Protein AF-A0A2N0P0P3-F1 (afdb_monomer)

Radius of gyration: 29.85 Å; Cα contacts (8 Å, |Δi|>4): 20; chains: 1; bounding box: 56×44×82 Å

pLDDT: mean 73.41, std 18.94, range [38.09, 98.06]

Nearest PDB structures (foldseek):
  6xr7-assembly1_A  TM=8.632E-01  e=6.589E-01  Homo sapiens
  9h46-assembly1_A  TM=9.099E-01  e=9.226E-01  Homo sapiens
  8wd4-assembly1_A  TM=7.451E-01  e=1.129E+00  Homo sapiens
  6jz0-assembly1_A  TM=5.901E-01  e=5.384E-01  Homo sapiens

Solvent-accessible surface area (backbone atoms only — not comparable to full-atom values): 8579 Å² total; per-residue (Å²): 133,85,64,88,91,61,54,70,71,60,52,48,52,58,51,39,63,63,39,89,53,71,89,69,32,68,53,73,68,56,51,52,53,55,48,53,51,49,38,61,73,69,65,58,82,72,86,83,64,82,76,78,77,81,83,79,75,90,70,73,94,78,69,100,66,84,77,87,77,80,72,75,82,72,90,81,57,81,60,59,60,57,52,51,52,53,50,53,60,75,68,59,67,65,66,64,54,51,53,52,53,54,53,51,55,56,48,51,57,53,48,54,53,52,52,51,52,53,51,50,65,64,57,62,60,63,62,68,69,74,77,117

Organism: NCBI:txid588596

Sequence (132 aa):
TSLPNTSIDYIKIYTDCWNIEPDNRPTINQVVDELKVIITKENIIIKDFHLYNDTNNVQSLNDHQLPNLNISESTNSSHGELSQVIQNFNMMNTKDIESSISSINQFEDNFDIIVNNMFNFFYDDDEVAKQK

Structure (mmCIF, N/CA/C/O backbone):
data_AF-A0A2N0P0P3-F1
#
_entry.id   AF-A0A2N0P0P3-F1
#
loop_
_atom_site.group_PDB
_atom_site.id
_atom_site.type_symbol
_atom_site.label_atom_id
_atom_site.label_alt_id
_atom_site.label_comp_id
_atom_site.label_asym_id
_atom_site.label_entity_id
_atom_site.label_seq_id
_atom_site.pdbx_PDB_ins_code
_atom_site.Cartn_x
_atom_site.Cartn_y
_atom_site.Cartn_z
_atom_site.occupancy
_atom_site.B_iso_or_equiv
_atom_site.auth_seq_id
_atom_site.auth_comp_id
_atom_site.auth_asym_id
_atom_site.auth_atom_id
_atom_site.pdbx_PDB_model_num
ATOM 1 N N . THR A 1 1 ? -0.649 -13.310 3.710 1.00 56.31 1 THR A N 1
ATOM 2 C CA . THR A 1 1 ? -1.031 -14.325 4.714 1.00 56.31 1 THR A CA 1
ATOM 3 C C . THR A 1 1 ? -1.941 -13.653 5.713 1.00 56.31 1 THR A C 1
ATOM 5 O O . THR A 1 1 ? -1.508 -12.677 6.310 1.00 56.31 1 THR A O 1
ATOM 8 N N . SER A 1 2 ? -3.207 -14.060 5.819 1.00 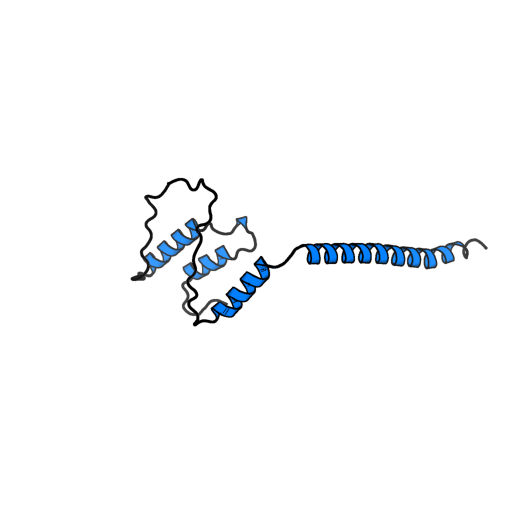62.16 2 SER A N 1
ATOM 9 C CA . SER A 1 2 ? -4.138 -13.460 6.784 1.00 62.16 2 SER A CA 1
ATOM 10 C C . SER A 1 2 ? -3.731 -13.841 8.206 1.00 62.16 2 SER A C 1
ATOM 12 O O . SER A 1 2 ? -3.404 -15.002 8.462 1.00 62.16 2 SER A O 1
ATOM 14 N N . LEU A 1 3 ? -3.753 -12.875 9.122 1.00 70.12 3 LEU A N 1
ATOM 15 C CA . LEU A 1 3 ? -3.560 -13.148 10.542 1.00 70.12 3 LEU A CA 1
ATOM 16 C C . LEU A 1 3 ? -4.747 -13.987 11.056 1.00 70.12 3 LEU A C 1
ATOM 18 O O . LEU A 1 3 ? -5.899 -13.696 10.716 1.00 70.12 3 LEU A O 1
ATOM 22 N N . PRO A 1 4 ? -4.504 -15.048 11.843 1.00 66.81 4 PRO A N 1
ATOM 23 C CA . PRO A 1 4 ? -5.590 -15.799 12.459 1.00 66.81 4 PRO A CA 1
ATOM 24 C C . PRO A 1 4 ? -6.416 -14.866 13.361 1.00 66.81 4 PRO A C 1
ATOM 26 O O . PRO A 1 4 ?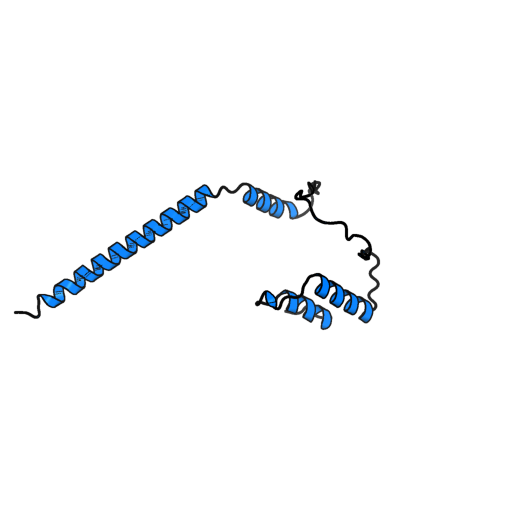 -5.855 -14.045 14.083 1.00 66.81 4 PRO A O 1
ATOM 29 N N . ASN A 1 5 ? -7.746 -15.003 13.308 1.00 69.94 5 ASN A N 1
ATOM 30 C CA . ASN A 1 5 ? -8.748 -14.168 13.996 1.00 69.94 5 ASN A CA 1
ATOM 31 C C . ASN A 1 5 ? -8.968 -12.749 13.442 1.00 69.94 5 ASN A C 1
ATOM 33 O O . ASN A 1 5 ? -9.605 -11.933 14.104 1.00 69.94 5 ASN A O 1
ATOM 37 N N . THR A 1 6 ? -8.495 -12.431 12.236 1.00 79.44 6 THR A N 1
ATOM 38 C CA . THR A 1 6 ? -8.912 -11.195 11.558 1.00 79.44 6 THR A CA 1
ATOM 39 C C . THR A 1 6 ? -10.297 -11.361 10.931 1.00 79.44 6 THR A C 1
ATOM 41 O O . THR A 1 6 ? -10.567 -12.361 10.264 1.00 79.44 6 THR A O 1
ATOM 44 N N . SER A 1 7 ? -11.167 -10.369 11.130 1.00 84.94 7 SER A N 1
ATOM 45 C CA . SER A 1 7 ? -12.491 -10.315 10.508 1.00 84.94 7 SER A CA 1
ATOM 46 C C . SER A 1 7 ? -12.405 -10.390 8.986 1.00 84.94 7 SER A C 1
ATOM 48 O O . SER A 1 7 ? -11.587 -9.702 8.373 1.00 84.94 7 SER A O 1
ATOM 50 N N . ILE A 1 8 ? -13.274 -11.193 8.369 1.00 87.62 8 ILE A N 1
ATOM 51 C CA . ILE A 1 8 ? -13.346 -11.339 6.906 1.00 87.62 8 ILE A CA 1
ATOM 52 C C . ILE A 1 8 ? -13.593 -9.980 6.240 1.00 87.62 8 ILE A C 1
ATOM 54 O O . ILE A 1 8 ? -12.985 -9.678 5.214 1.00 87.62 8 ILE A O 1
ATOM 58 N N . ASP A 1 9 ? -14.425 -9.141 6.857 1.00 89.88 9 ASP A N 1
ATOM 59 C CA . ASP A 1 9 ? -14.738 -7.812 6.336 1.00 89.88 9 ASP A CA 1
ATOM 60 C C . ASP A 1 9 ? -13.494 -6.906 6.365 1.00 89.88 9 ASP A C 1
ATOM 62 O O . ASP A 1 9 ? -13.224 -6.185 5.409 1.00 89.88 9 ASP A O 1
ATOM 66 N N . TYR A 1 10 ? -12.663 -7.004 7.409 1.00 90.75 10 TYR A N 1
ATOM 67 C CA . TYR A 1 10 ? -11.412 -6.243 7.490 1.00 90.75 10 TYR A CA 1
ATOM 68 C C . TYR A 1 10 ? -10.363 -6.748 6.491 1.00 90.75 10 TYR A C 1
ATOM 70 O O . TYR A 1 10 ? -9.621 -5.953 5.911 1.00 90.75 10 TYR A O 1
ATOM 78 N N . ILE A 1 11 ? -10.327 -8.065 6.248 1.00 92.25 11 ILE A N 1
ATOM 79 C CA . ILE A 1 11 ? -9.473 -8.664 5.214 1.00 92.25 11 ILE A CA 1
ATOM 80 C C . ILE A 1 11 ? -9.796 -8.085 3.841 1.00 92.25 11 ILE A C 1
ATOM 82 O O . ILE A 1 11 ? -8.883 -7.743 3.084 1.00 92.25 11 ILE A O 1
ATOM 86 N N . LYS A 1 12 ? -11.086 -7.946 3.533 1.00 93.44 12 LYS A N 1
ATOM 87 C CA . LYS A 1 12 ? -11.539 -7.363 2.273 1.00 93.44 12 LYS A CA 1
ATOM 88 C C . LYS A 1 12 ? -11.046 -5.923 2.113 1.00 93.44 12 LYS A C 1
ATOM 90 O O . LYS A 1 12 ? -10.464 -5.625 1.079 1.00 93.44 12 LYS A O 1
ATOM 95 N N . ILE A 1 13 ? -11.155 -5.086 3.148 1.00 95.25 13 ILE A N 1
ATOM 96 C CA . ILE A 1 13 ? -10.707 -3.683 3.089 1.00 95.25 13 ILE A CA 1
ATOM 97 C C . ILE A 1 13 ? -9.241 -3.571 2.663 1.00 95.25 13 ILE A C 1
ATOM 99 O O . ILE A 1 13 ? -8.935 -2.879 1.694 1.00 95.25 13 ILE A O 1
ATOM 103 N N . TYR A 1 14 ? -8.309 -4.244 3.352 1.00 93.69 14 TYR A N 1
ATOM 104 C CA . TYR A 1 14 ? -6.895 -4.098 2.984 1.00 93.69 14 TYR A CA 1
ATOM 105 C C . TYR A 1 14 ? -6.565 -4.777 1.649 1.00 93.69 14 TYR A C 1
ATOM 107 O O . TYR A 1 14 ? -5.633 -4.350 0.972 1.00 93.69 14 TYR A O 1
ATOM 115 N N . THR A 1 15 ? -7.322 -5.810 1.260 1.00 94.94 15 THR A N 1
ATOM 116 C CA . THR A 1 15 ? -7.177 -6.460 -0.050 1.00 94.94 15 THR A CA 1
ATOM 117 C C . THR A 1 15 ? -7.577 -5.502 -1.170 1.00 94.94 15 THR A C 1
ATOM 119 O O . THR A 1 15 ? -6.821 -5.335 -2.125 1.00 94.94 15 THR A O 1
ATOM 122 N N . ASP A 1 16 ? -8.710 -4.815 -1.017 1.00 96.38 16 ASP A N 1
ATOM 123 C CA . ASP A 1 16 ? -9.214 -3.832 -1.977 1.00 96.38 16 ASP A CA 1
ATOM 124 C C . ASP A 1 16 ? -8.272 -2.612 -2.059 1.00 96.38 16 ASP A C 1
ATOM 126 O O . ASP A 1 16 ? -7.946 -2.137 -3.147 1.00 96.38 16 ASP A O 1
ATOM 130 N N . CYS A 1 17 ? -7.733 -2.148 -0.925 1.00 97.38 17 CYS A N 1
ATOM 131 C CA . CYS A 1 17 ? -6.733 -1.071 -0.883 1.00 97.38 17 CYS A CA 1
ATOM 132 C C . CYS A 1 17 ? -5.421 -1.417 -1.605 1.00 97.38 17 CYS A C 1
ATOM 134 O O . CYS A 1 17 ? -4.752 -0.527 -2.131 1.00 97.38 17 CYS A O 1
ATOM 136 N N . TRP A 1 18 ? -5.033 -2.693 -1.612 1.00 96.69 18 TRP A N 1
ATOM 137 C CA . TRP A 1 18 ? -3.820 -3.193 -2.268 1.00 96.69 18 TRP A CA 1
ATOM 138 C C . TRP A 1 18 ? -4.088 -3.742 -3.676 1.00 96.69 18 TRP A C 1
ATOM 140 O O . TRP A 1 18 ? -3.298 -4.534 -4.196 1.00 96.69 18 TRP A O 1
ATOM 150 N N . ASN A 1 19 ? -5.175 -3.315 -4.327 1.00 97.19 19 ASN A N 1
ATOM 151 C CA . ASN A 1 19 ? -5.440 -3.694 -5.711 1.00 97.19 19 ASN A CA 1
ATOM 152 C C . ASN A 1 19 ? -4.300 -3.226 -6.635 1.00 97.19 19 ASN A C 1
ATOM 154 O O . ASN A 1 19 ? -3.822 -2.088 -6.539 1.00 97.19 19 ASN A O 1
ATOM 158 N N . ILE A 1 20 ? -3.845 -4.109 -7.527 1.00 96.25 20 ILE A N 1
ATOM 159 C CA . ILE A 1 20 ? -2.774 -3.793 -8.477 1.00 96.25 20 ILE A CA 1
ATOM 160 C C . ILE A 1 20 ? -3.200 -2.677 -9.433 1.00 96.25 20 ILE A C 1
ATOM 162 O O . ILE A 1 20 ? -2.405 -1.780 -9.704 1.00 96.25 20 ILE A O 1
ATOM 166 N N . GLU A 1 21 ? -4.470 -2.688 -9.841 1.00 97.12 21 GLU A N 1
ATOM 167 C CA . GLU A 1 21 ? -5.074 -1.670 -10.690 1.00 97.12 21 GLU A CA 1
ATOM 168 C C . GLU A 1 21 ? -5.461 -0.449 -9.844 1.00 97.12 21 GLU A C 1
ATOM 170 O O . GLU A 1 21 ? -6.319 -0.571 -8.961 1.00 97.12 21 GLU A O 1
ATOM 175 N N . PRO A 1 22 ? -4.860 0.734 -10.081 1.00 93.81 22 PRO A N 1
ATOM 176 C CA . PRO A 1 22 ? -5.105 1.926 -9.269 1.00 93.81 22 PRO A CA 1
ATOM 177 C C . PRO A 1 22 ? -6.573 2.357 -9.246 1.00 93.81 22 PRO A C 1
ATOM 179 O O . PRO A 1 22 ? -7.078 2.723 -8.187 1.00 93.81 22 PRO A O 1
ATOM 182 N N . ASP A 1 23 ? -7.261 2.250 -10.383 1.00 96.38 23 ASP A N 1
ATOM 183 C CA . ASP A 1 23 ? -8.664 2.656 -10.536 1.00 96.38 23 ASP A CA 1
ATOM 184 C C . ASP A 1 23 ? -9.634 1.770 -9.742 1.00 96.38 23 ASP A C 1
ATOM 186 O O . ASP A 1 23 ? -10.754 2.178 -9.439 1.00 96.38 23 ASP A O 1
ATOM 190 N N . ASN A 1 24 ? -9.200 0.562 -9.371 1.00 96.94 24 ASN A N 1
ATOM 191 C CA . ASN A 1 24 ? -9.989 -0.371 -8.571 1.00 96.94 24 ASN A CA 1
ATOM 192 C C . ASN A 1 24 ? -9.769 -0.195 -7.064 1.00 96.94 24 ASN A C 1
ATOM 194 O O . ASN A 1 24 ? -10.394 -0.903 -6.271 1.00 96.94 24 ASN A O 1
ATOM 198 N N . ARG A 1 25 ? -8.870 0.704 -6.647 1.00 98.06 25 ARG A N 1
ATOM 199 C CA . ARG A 1 25 ? -8.645 0.975 -5.226 1.00 98.06 25 ARG A CA 1
ATOM 200 C C . ARG A 1 25 ? -9.771 1.855 -4.686 1.00 98.06 25 ARG A C 1
ATOM 202 O O . ARG A 1 25 ? -10.154 2.830 -5.334 1.00 98.06 25 ARG A O 1
ATOM 209 N N . PRO A 1 26 ? -10.283 1.568 -3.483 1.00 97.75 26 PRO A N 1
ATOM 210 C CA . PRO A 1 26 ? -11.265 2.426 -2.851 1.00 97.75 26 PRO A CA 1
ATOM 211 C C . PRO A 1 26 ? -10.651 3.784 -2.489 1.00 97.75 26 PRO A C 1
ATOM 213 O O . PRO A 1 26 ? -9.471 3.911 -2.156 1.00 97.75 26 PRO A O 1
ATOM 216 N N . THR A 1 27 ? -11.489 4.812 -2.500 1.00 97.44 27 THR A N 1
ATOM 217 C CA . THR A 1 27 ? -11.158 6.123 -1.934 1.00 97.44 27 THR A CA 1
ATOM 218 C C . THR A 1 27 ? -11.061 6.044 -0.411 1.00 97.44 27 THR A C 1
ATOM 220 O O . THR A 1 27 ? -11.681 5.188 0.224 1.00 97.44 27 THR A O 1
ATOM 223 N N . ILE A 1 28 ? -10.351 6.994 0.205 1.00 96.00 28 ILE A N 1
ATOM 224 C CA . ILE A 1 28 ? -10.232 7.045 1.670 1.00 96.00 28 ILE A CA 1
ATOM 225 C C . ILE A 1 28 ? -11.599 7.119 2.369 1.00 96.00 28 ILE A C 1
ATOM 227 O O . ILE A 1 28 ? -11.791 6.495 3.407 1.00 96.00 28 ILE A O 1
ATOM 231 N N . ASN A 1 29 ? -12.575 7.804 1.765 1.00 95.06 29 ASN A N 1
ATOM 232 C CA . ASN A 1 29 ? -13.926 7.912 2.311 1.00 95.06 29 ASN A CA 1
ATOM 233 C C . ASN A 1 29 ? -14.654 6.560 2.296 1.00 95.06 29 ASN A C 1
ATOM 235 O O . ASN A 1 29 ? -15.261 6.189 3.295 1.00 95.06 29 ASN A O 1
ATOM 239 N N . GLN A 1 30 ? -14.524 5.787 1.212 1.00 95.25 30 GLN A N 1
ATOM 240 C CA . GLN A 1 30 ? -15.085 4.433 1.132 1.00 95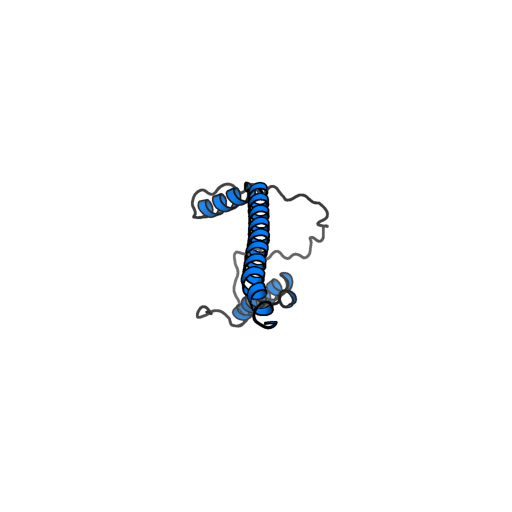.25 30 GLN A CA 1
ATOM 241 C C . GLN A 1 30 ? -14.458 3.502 2.175 1.00 95.25 30 GLN A C 1
ATOM 243 O O . GLN A 1 30 ? -15.177 2.781 2.859 1.00 95.25 30 GLN A O 1
ATOM 248 N N . VAL A 1 31 ? -13.134 3.567 2.360 1.00 95.88 31 VAL A N 1
ATOM 249 C CA . VAL A 1 31 ? -12.430 2.790 3.395 1.00 95.88 31 VAL A CA 1
ATOM 250 C C . VAL A 1 31 ? -12.936 3.147 4.794 1.00 95.88 31 VAL A C 1
ATOM 252 O O . VAL A 1 31 ? -13.214 2.260 5.599 1.00 95.88 31 VAL A O 1
ATOM 255 N N . VAL A 1 32 ? -13.082 4.441 5.090 1.00 92.06 32 VAL A N 1
ATOM 256 C CA . VAL A 1 32 ? -13.604 4.921 6.378 1.00 92.06 32 VAL A CA 1
ATOM 257 C C . VAL A 1 32 ? -15.032 4.429 6.614 1.00 92.06 32 VAL A C 1
ATOM 259 O O . VAL A 1 32 ? -15.353 4.007 7.727 1.00 92.06 32 VAL A O 1
ATOM 262 N N . ASP A 1 33 ? -15.884 4.452 5.594 1.00 92.44 33 ASP A N 1
ATOM 263 C CA . ASP A 1 33 ? -17.266 3.993 5.716 1.00 92.44 33 ASP A CA 1
ATOM 264 C C . ASP A 1 33 ? -17.358 2.472 5.911 1.00 92.44 33 ASP A C 1
ATOM 266 O O . ASP A 1 33 ? -18.088 2.024 6.799 1.00 92.44 33 ASP A O 1
ATOM 270 N N . GLU A 1 34 ? -16.562 1.671 5.193 1.00 93.81 34 GLU A N 1
ATOM 271 C CA . GLU A 1 34 ? -16.480 0.219 5.423 1.00 93.81 34 GLU A CA 1
ATOM 272 C C . GLU A 1 34 ? -15.961 -0.108 6.835 1.00 93.81 34 GLU A C 1
ATOM 274 O O . GLU A 1 34 ? -16.517 -0.968 7.523 1.00 93.81 34 GLU A O 1
ATOM 279 N N . LEU A 1 35 ? -14.960 0.628 7.331 1.00 92.12 35 LEU A N 1
ATOM 280 C CA . LEU A 1 35 ? -14.458 0.466 8.700 1.00 92.12 35 LEU A CA 1
ATOM 281 C C . LEU A 1 35 ? -15.529 0.777 9.754 1.00 92.12 35 LEU A C 1
ATOM 283 O O . LEU A 1 35 ? -15.671 0.022 10.719 1.00 92.12 35 LEU A O 1
ATOM 287 N N . LYS A 1 36 ? -16.319 1.847 9.579 1.00 89.50 36 LYS A N 1
ATOM 288 C CA . LYS A 1 36 ? -17.438 2.171 10.488 1.00 89.50 36 LYS A CA 1
ATOM 289 C C . LYS A 1 36 ? -18.461 1.036 10.550 1.00 89.50 36 LYS A C 1
ATOM 291 O O . LYS A 1 36 ? -18.974 0.736 11.634 1.00 89.50 36 LYS A O 1
ATOM 296 N N . VAL A 1 37 ? -18.745 0.393 9.414 1.00 89.56 37 VAL A N 1
ATOM 297 C CA . VAL A 1 37 ? -19.652 -0.764 9.349 1.00 89.56 37 VAL A CA 1
ATOM 298 C C . VAL A 1 37 ? -19.105 -1.930 10.174 1.00 89.56 37 VAL A C 1
ATOM 300 O O . VAL A 1 37 ? -19.852 -2.492 10.976 1.00 89.56 37 VAL A O 1
ATOM 303 N N . ILE A 1 38 ? -17.813 -2.254 10.054 1.00 89.44 38 ILE A N 1
ATOM 304 C CA . ILE A 1 38 ? -17.173 -3.330 10.835 1.00 89.44 38 ILE A CA 1
ATOM 305 C C . ILE A 1 38 ? -17.230 -3.035 12.333 1.00 89.44 38 ILE A C 1
ATOM 307 O O . ILE A 1 38 ? -17.667 -3.882 13.108 1.00 89.44 38 ILE A O 1
ATOM 311 N N . ILE A 1 39 ? -16.850 -1.822 12.742 1.00 87.19 39 ILE A N 1
ATOM 312 C CA . ILE A 1 39 ? -16.855 -1.402 14.153 1.00 87.19 39 ILE A CA 1
ATOM 313 C C . ILE A 1 39 ? -18.253 -1.565 14.759 1.00 87.19 39 ILE A C 1
ATOM 315 O O . ILE A 1 39 ? -18.398 -2.092 15.864 1.00 87.19 39 ILE A O 1
ATOM 319 N N . THR A 1 40 ? -19.281 -1.155 14.010 1.00 85.38 40 THR A N 1
ATOM 320 C CA . THR A 1 40 ? -20.688 -1.277 14.416 1.00 85.38 40 THR A CA 1
ATOM 321 C C . THR A 1 40 ? -21.113 -2.742 14.508 1.00 85.38 40 THR A C 1
ATOM 323 O O . THR A 1 40 ? -21.724 -3.148 15.493 1.00 85.38 40 THR A O 1
ATOM 326 N N . LYS A 1 41 ? -20.765 -3.557 13.506 1.00 85.12 41 LYS A N 1
ATOM 327 C CA . LYS A 1 41 ? -21.108 -4.985 13.439 1.00 85.12 41 LYS A CA 1
ATOM 328 C C . LYS A 1 41 ? -20.471 -5.789 14.573 1.00 85.12 41 LYS A C 1
ATOM 330 O O . LYS A 1 41 ? -21.113 -6.670 15.139 1.00 85.12 41 LYS A O 1
ATOM 335 N N . GLU A 1 42 ? -19.223 -5.485 14.909 1.00 83.12 42 GLU A N 1
ATOM 336 C CA . GLU A 1 42 ? -18.448 -6.203 15.925 1.00 83.12 42 GLU A CA 1
ATOM 337 C C . GLU A 1 42 ? -18.628 -5.631 17.337 1.00 83.12 42 GLU A C 1
ATOM 339 O O . GLU A 1 42 ? -18.063 -6.162 18.292 1.00 83.12 42 GLU A O 1
ATOM 344 N N . ASN A 1 43 ? -19.452 -4.586 17.495 1.00 79.25 43 ASN A N 1
ATOM 345 C CA . ASN A 1 43 ? -19.669 -3.874 18.759 1.00 79.25 43 ASN A CA 1
ATOM 346 C C . ASN A 1 43 ? -18.351 -3.452 19.434 1.00 79.25 43 ASN A C 1
ATOM 348 O O . ASN A 1 43 ? -18.228 -3.470 20.663 1.00 79.25 43 ASN A O 1
ATOM 352 N N . ILE A 1 44 ? -17.344 -3.090 18.634 1.00 78.81 44 ILE A N 1
ATOM 353 C CA . ILE A 1 44 ? -16.039 -2.672 19.147 1.00 78.81 44 ILE A CA 1
ATOM 354 C C . ILE A 1 44 ? -16.214 -1.310 19.817 1.00 78.81 44 ILE A C 1
ATOM 356 O O . ILE A 1 44 ? -16.481 -0.302 19.164 1.00 78.81 44 ILE A O 1
ATOM 360 N N . ILE A 1 45 ? -16.035 -1.264 21.137 1.00 71.56 45 ILE A N 1
ATOM 361 C CA . ILE A 1 45 ? -16.028 -0.006 21.887 1.00 71.56 45 ILE A CA 1
ATOM 362 C C . ILE A 1 45 ? -14.660 0.646 21.699 1.00 71.56 45 ILE A C 1
ATOM 364 O O . ILE A 1 45 ? -13.703 0.330 22.408 1.00 71.56 45 ILE A O 1
ATOM 368 N N . ILE A 1 46 ? -14.568 1.576 20.756 1.00 68.81 46 ILE A N 1
ATOM 369 C CA . ILE A 1 46 ? -13.374 2.401 20.594 1.00 68.81 46 ILE A CA 1
ATOM 370 C C . ILE A 1 46 ? -13.452 3.550 21.604 1.00 68.81 46 ILE A C 1
ATOM 372 O O . ILE A 1 46 ? -14.218 4.491 21.421 1.00 68.81 46 ILE A O 1
ATOM 376 N N . LYS A 1 47 ? -12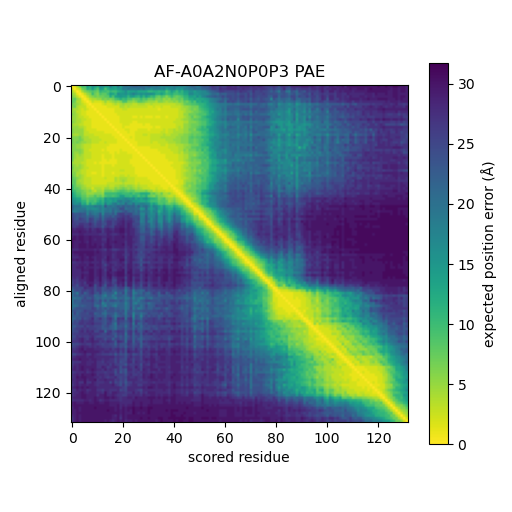.692 3.453 22.700 1.00 60.69 47 LYS A N 1
ATOM 377 C CA . LYS A 1 47 ? -12.687 4.468 23.772 1.00 60.69 47 LYS A CA 1
ATOM 378 C C . LYS A 1 47 ? -11.794 5.677 23.470 1.00 60.69 47 LYS A C 1
ATOM 380 O O . LYS A 1 47 ? -12.058 6.749 24.001 1.00 60.69 47 LYS A O 1
ATOM 385 N N . ASP A 1 48 ? -10.811 5.513 22.581 1.00 57.28 48 ASP A N 1
ATOM 386 C CA . ASP A 1 48 ? -9.693 6.462 22.448 1.00 57.28 48 ASP A CA 1
ATOM 387 C C . ASP A 1 48 ? -9.600 7.173 21.088 1.00 57.28 48 ASP A C 1
ATOM 389 O O . ASP A 1 48 ? -8.737 8.027 20.900 1.00 57.28 48 ASP A O 1
ATOM 393 N N . PHE A 1 49 ? -10.496 6.891 20.140 1.00 57.97 49 PHE A N 1
ATOM 394 C CA . PHE A 1 49 ? -10.594 7.704 18.928 1.00 57.97 49 PHE A CA 1
ATOM 395 C C . PHE A 1 49 ? -11.733 8.699 19.104 1.00 57.97 49 PHE A C 1
ATOM 397 O O . PHE A 1 49 ? -12.906 8.327 19.064 1.00 57.97 49 PHE A O 1
ATOM 404 N N . HIS A 1 50 ? -11.390 9.979 19.268 1.00 54.19 50 HIS A N 1
ATOM 405 C CA . HIS A 1 50 ? -12.314 11.062 18.950 1.00 54.19 50 HIS A CA 1
ATOM 406 C C . HIS A 1 50 ? -12.700 10.892 17.479 1.00 54.19 50 HIS A C 1
ATOM 408 O O . HIS A 1 50 ? -11.962 11.302 16.586 1.00 54.19 50 HIS A O 1
ATOM 414 N N . LEU A 1 51 ? -13.822 10.215 17.226 1.00 51.34 51 LEU A N 1
ATOM 415 C CA . LEU A 1 51 ? -14.402 10.086 15.901 1.00 51.34 51 LEU A CA 1
ATOM 416 C C . LEU A 1 51 ? -14.668 11.513 15.415 1.00 51.34 51 LEU A C 1
ATOM 418 O O . LEU A 1 51 ? -15.575 12.190 15.904 1.00 51.34 51 LEU A O 1
ATOM 422 N N . TYR A 1 52 ? -13.795 12.004 14.540 1.00 49.25 52 TYR A N 1
ATOM 423 C CA . TYR A 1 52 ? -13.897 13.326 13.949 1.00 49.25 52 TYR A CA 1
ATOM 424 C C . TYR A 1 52 ? -15.129 13.303 13.041 1.00 49.25 52 TYR A C 1
ATOM 426 O O . TYR A 1 52 ? -15.082 12.840 11.904 1.00 49.25 52 TYR A O 1
ATOM 434 N N . ASN A 1 53 ? -16.277 13.689 13.601 1.00 46.38 53 ASN A N 1
ATOM 435 C CA . ASN A 1 53 ? -17.513 13.879 12.857 1.00 46.38 53 ASN A CA 1
ATOM 436 C C . ASN A 1 53 ? -17.327 15.108 11.967 1.00 46.38 53 ASN A C 1
ATOM 438 O O . ASN A 1 53 ? -17.563 16.243 12.384 1.00 46.38 53 ASN A O 1
ATOM 442 N N . ASP A 1 54 ? -16.860 14.864 10.749 1.00 49.22 54 ASP A N 1
ATOM 443 C CA . ASP A 1 54 ? -16.502 15.882 9.769 1.00 49.22 54 ASP A CA 1
ATOM 444 C C . ASP A 1 54 ? -17.729 16.437 9.030 1.00 49.22 54 ASP A C 1
ATOM 446 O O . ASP A 1 54 ? -17.837 16.396 7.808 1.00 49.22 54 ASP A O 1
ATOM 450 N N . THR A 1 55 ? -18.724 16.919 9.776 1.00 42.84 55 THR A N 1
ATOM 451 C CA . THR A 1 55 ? -19.903 17.568 9.179 1.00 42.84 55 THR A CA 1
ATOM 452 C C . THR A 1 55 ? -19.789 19.088 9.092 1.00 42.84 55 THR A C 1
ATOM 454 O O . THR A 1 55 ? -20.699 19.705 8.553 1.00 42.84 55 THR A O 1
ATOM 457 N N . ASN A 1 56 ? -18.707 19.715 9.577 1.00 41.28 56 ASN A N 1
ATOM 458 C CA . ASN A 1 56 ? -18.662 21.180 9.726 1.00 41.28 56 ASN A CA 1
ATOM 459 C C . ASN A 1 56 ? -17.413 21.906 9.195 1.00 41.28 56 ASN A C 1
ATOM 461 O O . ASN A 1 56 ? -17.297 23.103 9.446 1.00 41.28 56 ASN A O 1
ATOM 465 N N . ASN A 1 57 ? -16.510 21.279 8.435 1.00 41.78 57 ASN A N 1
ATOM 466 C CA . ASN A 1 57 ? -15.400 22.024 7.826 1.00 41.78 57 ASN A CA 1
ATOM 467 C C . ASN A 1 57 ? -15.270 21.795 6.317 1.00 41.78 57 ASN A C 1
ATOM 469 O O . ASN A 1 57 ? -14.268 21.301 5.812 1.00 41.78 57 ASN A O 1
ATOM 473 N N . VAL A 1 58 ? -16.274 22.266 5.578 1.00 44.56 58 VAL A N 1
ATOM 474 C CA . VAL A 1 58 ? -16.036 22.769 4.221 1.00 44.56 58 VAL A CA 1
ATOM 475 C C . VAL A 1 58 ? -15.633 24.241 4.346 1.00 44.56 58 VAL A C 1
ATOM 477 O O . VAL A 1 58 ? -16.412 25.143 4.052 1.00 44.56 58 VAL A O 1
ATOM 480 N N . GLN A 1 59 ? -14.416 24.512 4.812 1.00 43.06 59 GLN A N 1
ATOM 481 C CA . GLN A 1 59 ? -13.723 25.756 4.488 1.00 43.06 59 GLN A CA 1
ATOM 482 C C . GLN A 1 59 ? -12.504 25.415 3.640 1.00 43.06 59 GLN A C 1
ATOM 484 O O . GLN A 1 59 ? -11.418 25.158 4.139 1.00 43.06 59 GLN A O 1
ATOM 489 N N . SER A 1 60 ? -12.758 25.393 2.327 1.00 41.41 60 SER A N 1
ATOM 490 C CA . SER A 1 60 ? -11.851 25.843 1.268 1.00 41.41 60 SER A CA 1
ATOM 491 C C . SER A 1 60 ? -10.362 25.639 1.564 1.00 41.41 60 SER A C 1
ATOM 493 O O . SER A 1 60 ? -9.689 26.559 2.025 1.00 41.41 60 SER A O 1
ATOM 495 N N . LEU A 1 61 ? -9.823 24.476 1.188 1.00 38.41 61 LEU A N 1
ATOM 496 C CA . LEU A 1 61 ? -8.381 24.284 1.038 1.00 38.41 61 LEU A CA 1
ATOM 497 C C . LEU A 1 61 ? -7.905 24.958 -0.264 1.00 38.41 61 LEU A C 1
ATOM 499 O O . LEU A 1 61 ? -7.460 24.313 -1.206 1.00 38.41 61 LEU A O 1
ATOM 503 N N . ASN A 1 62 ? -8.061 26.275 -0.326 1.00 40.94 62 ASN A N 1
ATOM 504 C CA . ASN A 1 62 ? -7.328 27.128 -1.244 1.00 40.94 62 ASN A CA 1
ATOM 505 C C . ASN A 1 62 ? -6.361 27.901 -0.363 1.00 40.94 62 ASN A C 1
ATOM 507 O O . ASN A 1 62 ? -6.754 28.9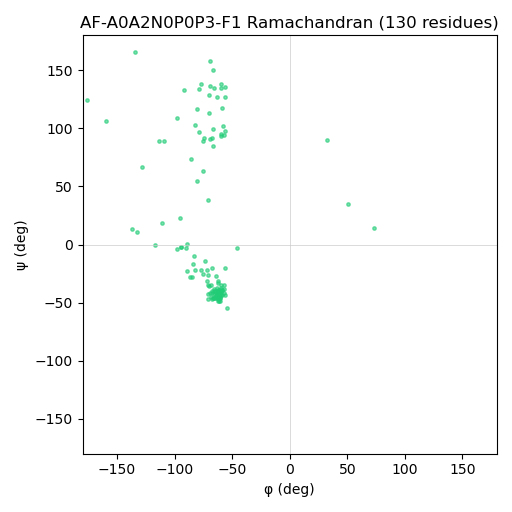08 0.205 1.00 40.94 62 ASN A O 1
ATOM 511 N N . ASP A 1 63 ? -5.172 27.348 -0.149 1.00 38.09 63 ASP A N 1
ATOM 512 C CA . ASP A 1 63 ? -3.931 28.116 -0.118 1.00 38.09 63 ASP A CA 1
ATOM 513 C C . ASP A 1 63 ? -2.751 27.158 0.058 1.00 38.09 63 ASP A C 1
ATOM 515 O O . ASP A 1 63 ? -2.680 26.342 0.978 1.00 38.09 63 ASP A O 1
ATOM 519 N N . HIS A 1 64 ? -1.812 27.256 -0.880 1.00 46.84 64 HIS A N 1
ATOM 520 C CA . HIS A 1 64 ? -0.497 26.645 -0.800 1.00 46.84 64 HIS A CA 1
ATOM 521 C C . HIS A 1 64 ? 0.240 27.190 0.426 1.00 46.84 64 HIS A C 1
ATOM 523 O O . HIS A 1 64 ? 0.888 28.231 0.345 1.00 46.84 64 HIS A O 1
ATOM 529 N N . GLN A 1 65 ? 0.171 26.486 1.551 1.00 45.44 65 GLN A N 1
ATOM 530 C CA . GLN A 1 65 ? 1.170 26.562 2.612 1.00 45.44 65 GLN A CA 1
ATOM 531 C C . GLN A 1 65 ? 1.066 25.309 3.483 1.00 45.44 65 GLN A C 1
ATOM 533 O O . GLN A 1 65 ? 0.131 25.131 4.259 1.00 45.44 65 GLN A O 1
ATOM 538 N N . LEU A 1 66 ? 2.047 24.418 3.316 1.00 40.38 66 LEU A N 1
ATOM 539 C CA . LEU A 1 66 ? 2.276 23.291 4.212 1.00 40.38 66 LEU A CA 1
ATOM 540 C C . LEU A 1 66 ? 2.459 23.852 5.638 1.00 40.38 66 LEU A C 1
ATOM 542 O O . LEU A 1 66 ? 3.313 24.726 5.818 1.00 40.38 66 LEU A O 1
ATOM 546 N N . PRO A 1 67 ? 1.719 23.387 6.658 1.00 42.94 67 PRO A N 1
ATOM 547 C CA . PRO A 1 67 ? 2.009 23.776 8.028 1.00 42.94 67 PRO A CA 1
ATOM 548 C C . PRO A 1 67 ? 3.400 23.249 8.380 1.00 42.94 67 PRO A C 1
ATOM 550 O O . PRO A 1 67 ? 3.668 22.059 8.211 1.00 42.94 67 PRO A O 1
ATOM 553 N N . ASN A 1 68 ? 4.282 24.125 8.866 1.00 41.16 68 ASN A N 1
ATOM 554 C CA . ASN A 1 68 ? 5.561 23.731 9.453 1.00 41.16 68 ASN A CA 1
ATOM 555 C C . ASN A 1 68 ? 5.278 22.810 10.650 1.00 41.16 68 ASN A C 1
ATOM 557 O O . ASN A 1 68 ? 5.013 23.267 11.765 1.00 41.16 68 ASN A O 1
ATOM 561 N N . LEU A 1 69 ? 5.285 21.501 10.406 1.00 41.00 69 LEU A N 1
ATOM 562 C CA . LEU A 1 69 ? 5.155 20.487 11.435 1.00 41.00 69 LEU A CA 1
ATOM 563 C C . LEU A 1 69 ? 6.490 20.432 12.180 1.00 41.00 69 LEU A C 1
ATOM 565 O O . LEU A 1 69 ? 7.409 19.719 11.784 1.00 41.00 69 LEU A O 1
ATOM 569 N N . ASN A 1 70 ? 6.608 21.217 13.252 1.00 43.62 70 ASN A N 1
ATOM 570 C CA . ASN A 1 70 ? 7.683 21.064 14.227 1.00 43.62 70 ASN A CA 1
ATOM 571 C C . ASN A 1 70 ? 7.482 19.723 14.944 1.00 43.62 70 ASN A C 1
ATOM 573 O O . ASN A 1 70 ? 6.851 19.652 15.998 1.00 43.62 70 ASN A O 1
ATOM 577 N N . ILE A 1 71 ? 7.984 18.646 14.338 1.00 46.31 71 ILE A N 1
ATOM 578 C CA . ILE A 1 71 ? 8.121 17.346 14.985 1.00 46.31 71 ILE A CA 1
ATOM 579 C C . ILE A 1 71 ? 9.173 17.544 16.074 1.00 46.31 71 ILE A C 1
ATOM 581 O O . ILE A 1 71 ? 10.368 17.585 15.791 1.00 46.31 71 ILE A O 1
ATOM 585 N N . SER A 1 72 ? 8.737 17.728 17.320 1.00 47.31 72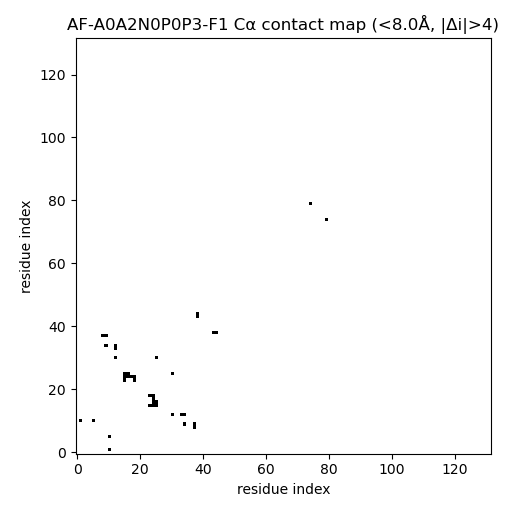 SER A N 1
ATOM 586 C CA . SER A 1 72 ? 9.652 17.672 18.455 1.00 47.31 72 SER A CA 1
ATOM 587 C C . SER A 1 72 ? 10.298 16.290 18.448 1.00 47.31 72 SER A C 1
ATOM 589 O O . SER A 1 72 ? 9.589 15.286 18.558 1.00 47.31 72 SER A O 1
ATOM 591 N N . GLU A 1 73 ? 11.618 16.241 18.284 1.00 50.91 73 GLU A N 1
ATOM 592 C CA . GLU A 1 73 ? 12.403 15.012 18.327 1.00 50.91 73 GLU A CA 1
ATOM 593 C C . GLU A 1 73 ? 12.174 14.297 19.664 1.00 50.91 73 GLU A C 1
ATOM 595 O O . GLU A 1 73 ? 12.763 14.609 20.695 1.00 50.91 73 GLU A O 1
ATOM 600 N N . SER A 1 74 ? 11.279 13.314 19.644 1.00 41.62 74 SER A N 1
ATOM 601 C CA . SER A 1 74 ? 11.175 12.284 20.667 1.00 41.62 74 SER A CA 1
ATOM 602 C C . SER A 1 74 ? 12.341 11.317 20.441 1.00 41.62 74 SER A C 1
ATOM 604 O O . SER A 1 74 ? 12.231 10.340 19.695 1.00 41.62 74 SER A O 1
ATOM 606 N N . THR A 1 75 ? 13.478 11.612 21.064 1.00 48.53 75 THR A N 1
ATOM 607 C CA . THR A 1 75 ? 14.773 10.936 20.898 1.00 48.53 75 THR A CA 1
ATOM 608 C C . THR A 1 75 ? 14.853 9.526 21.494 1.00 48.53 75 THR A C 1
ATOM 610 O O . THR A 1 75 ? 15.878 9.184 22.063 1.00 48.53 75 THR A O 1
ATOM 613 N N . ASN A 1 76 ? 13.818 8.681 21.423 1.00 52.97 76 ASN A N 1
ATOM 614 C CA . ASN A 1 76 ? 13.854 7.379 22.117 1.00 52.97 76 ASN A CA 1
ATOM 615 C C . ASN A 1 76 ? 13.324 6.171 21.313 1.00 52.97 76 ASN A C 1
ATOM 617 O O . ASN A 1 76 ? 13.108 5.114 21.901 1.00 52.97 76 ASN A O 1
ATOM 621 N N . SER A 1 77 ? 13.108 6.257 19.997 1.00 54.44 77 SER A N 1
ATOM 622 C CA . SER A 1 77 ? 12.750 5.065 19.204 1.00 54.44 77 SER A CA 1
ATOM 623 C C . SER A 1 77 ? 13.539 4.983 17.902 1.00 54.44 77 SER A C 1
ATOM 625 O O . SER A 1 77 ? 14.143 5.966 17.474 1.00 54.44 77 SER A O 1
ATOM 627 N N . SER A 1 78 ? 13.502 3.812 17.264 1.00 53.88 78 SER A N 1
ATOM 628 C CA . SER A 1 78 ? 14.015 3.486 15.919 1.00 53.88 78 SER A CA 1
ATOM 629 C C . SER A 1 78 ? 13.661 4.492 14.804 1.00 53.88 78 SER A C 1
ATOM 631 O O . SER A 1 78 ? 14.133 4.369 13.679 1.00 53.88 78 SER A O 1
ATOM 633 N N . HIS A 1 79 ? 12.883 5.529 15.113 1.00 53.31 79 HIS A N 1
ATOM 634 C CA . HIS A 1 79 ? 12.660 6.725 14.309 1.00 53.31 79 HIS A CA 1
ATOM 635 C C . HIS A 1 79 ? 13.917 7.513 13.913 1.00 53.31 79 HIS A C 1
ATOM 637 O O . HIS A 1 79 ? 13.847 8.278 12.951 1.00 53.31 79 HIS A O 1
ATOM 643 N N . GLY A 1 80 ? 15.046 7.355 14.613 1.00 58.12 80 GLY A N 1
ATOM 644 C CA . GLY A 1 80 ? 16.296 8.039 14.256 1.00 58.12 80 GLY A CA 1
ATOM 645 C C . GLY A 1 80 ? 16.818 7.648 12.868 1.00 58.12 80 GLY A C 1
ATOM 646 O O . GLY A 1 80 ? 17.193 8.514 12.083 1.00 58.12 80 GLY A O 1
ATOM 647 N N . GLU A 1 81 ? 16.765 6.356 12.528 1.00 69.88 81 GLU A N 1
ATOM 648 C CA . GLU A 1 81 ? 17.248 5.845 11.238 1.00 69.88 81 GLU A CA 1
ATOM 649 C C . GLU A 1 81 ? 16.373 6.325 10.078 1.00 69.88 81 GLU A C 1
ATOM 651 O O . GLU A 1 81 ? 16.884 6.809 9.070 1.00 69.88 81 GLU A O 1
ATOM 656 N N . LEU A 1 82 ? 15.047 6.264 10.238 1.00 81.44 82 LEU A N 1
ATOM 657 C CA . LEU A 1 82 ? 14.121 6.749 9.217 1.00 81.44 82 LEU A CA 1
ATOM 658 C C . LEU A 1 82 ? 14.236 8.267 9.027 1.00 81.44 82 LEU A C 1
ATOM 660 O O . LEU A 1 82 ? 14.218 8.743 7.895 1.00 81.44 82 LEU A O 1
ATOM 664 N N . SER A 1 83 ? 14.404 9.023 10.116 1.00 81.94 83 SER A N 1
ATOM 665 C CA . SER A 1 83 ? 14.632 10.471 10.050 1.00 81.94 83 SER A CA 1
ATOM 666 C C . SER A 1 83 ? 15.911 10.797 9.276 1.00 81.94 83 SER A C 1
ATOM 668 O O . SER A 1 83 ? 15.898 11.639 8.378 1.00 81.94 83 SER A O 1
ATOM 670 N N . GLN A 1 84 ? 16.994 10.061 9.542 1.00 79.69 84 GLN A N 1
ATOM 671 C CA . GLN A 1 84 ? 18.255 10.219 8.824 1.00 79.69 84 GLN A CA 1
ATOM 672 C C . GLN A 1 84 ? 18.106 9.900 7.331 1.00 79.69 84 GLN A C 1
ATOM 674 O O . GLN A 1 84 ? 18.613 10.640 6.491 1.00 79.69 84 GLN A O 1
ATOM 679 N N . VAL A 1 85 ? 17.376 8.836 6.984 1.00 85.31 85 VAL A N 1
ATOM 680 C CA . VAL A 1 85 ? 17.076 8.483 5.588 1.00 85.31 85 VAL A CA 1
ATOM 681 C C . VAL A 1 85 ? 16.286 9.600 4.900 1.00 85.31 85 VAL A C 1
ATOM 683 O O . VAL A 1 85 ? 16.665 10.020 3.809 1.00 85.31 85 VAL A O 1
ATOM 686 N N . ILE A 1 86 ? 15.244 10.139 5.541 1.00 85.62 86 ILE A N 1
ATOM 687 C CA . ILE A 1 86 ? 14.436 11.245 5.000 1.00 85.62 86 ILE A CA 1
ATOM 688 C C . ILE A 1 86 ? 15.292 12.502 4.782 1.00 85.62 86 ILE A C 1
ATOM 690 O O . ILE A 1 86 ? 15.197 13.138 3.731 1.00 85.62 86 ILE A O 1
ATOM 694 N N . GLN A 1 87 ? 16.162 12.850 5.734 1.00 81.44 87 GLN A N 1
ATOM 695 C CA . GLN A 1 87 ? 17.085 13.978 5.577 1.00 81.44 87 GLN A CA 1
ATOM 696 C C . GLN A 1 87 ? 18.069 13.761 4.422 1.00 81.44 87 GLN A C 1
ATOM 698 O O . GLN A 1 87 ? 18.283 14.674 3.624 1.00 81.44 87 GLN A O 1
ATOM 703 N N . ASN A 1 88 ? 18.620 12.553 4.290 1.00 85.62 88 ASN A N 1
ATOM 704 C CA . ASN A 1 88 ? 19.537 12.212 3.204 1.00 85.62 88 ASN A CA 1
ATOM 705 C C . ASN A 1 88 ? 18.859 12.329 1.827 1.00 85.62 88 ASN A C 1
ATOM 707 O O . ASN A 1 88 ? 19.480 12.830 0.892 1.00 85.62 88 ASN A O 1
ATOM 711 N N . PHE A 1 89 ? 17.588 11.927 1.702 1.00 86.75 89 PHE A N 1
ATOM 712 C CA . PHE A 1 89 ? 16.810 12.098 0.467 1.00 86.75 89 PHE A CA 1
ATOM 713 C C . PHE A 1 89 ? 16.590 13.570 0.116 1.00 86.75 89 PHE A C 1
ATOM 715 O O . PHE A 1 89 ? 16.811 13.963 -1.025 1.00 86.75 89 PHE A O 1
ATOM 722 N N . ASN A 1 90 ? 16.205 14.395 1.092 1.00 81.19 90 ASN A N 1
ATOM 723 C CA . ASN A 1 90 ? 15.982 15.827 0.868 1.00 81.19 90 ASN A CA 1
ATOM 724 C C . ASN A 1 90 ? 17.260 16.574 0.458 1.00 81.19 90 ASN A C 1
ATOM 726 O O . ASN A 1 90 ? 17.186 17.608 -0.203 1.00 81.19 90 ASN A O 1
ATOM 730 N N . MET A 1 91 ? 18.426 16.069 0.865 1.00 80.00 91 MET A N 1
ATOM 731 C CA . MET A 1 91 ? 19.727 16.681 0.594 1.00 80.00 91 MET A CA 1
ATOM 732 C C . MET A 1 91 ? 20.417 16.118 -0.662 1.00 80.00 91 MET A C 1
ATOM 734 O O . MET A 1 91 ? 21.494 16.585 -1.033 1.00 80.00 91 MET A O 1
ATOM 738 N N . MET A 1 92 ? 19.811 15.133 -1.335 1.00 85.31 92 MET A N 1
ATOM 739 C CA . MET A 1 92 ? 20.344 14.546 -2.563 1.00 85.31 92 MET A CA 1
ATOM 740 C C . MET A 1 92 ? 20.242 15.538 -3.732 1.00 85.31 92 MET A C 1
ATOM 742 O O . MET A 1 92 ? 19.178 16.081 -4.023 1.00 85.31 92 MET A O 1
ATOM 746 N N . ASN A 1 93 ? 21.356 15.761 -4.433 1.00 78.44 93 ASN A N 1
ATOM 747 C CA . ASN A 1 93 ? 21.406 16.603 -5.625 1.00 78.44 93 ASN A CA 1
ATOM 748 C C . ASN A 1 93 ? 21.189 15.757 -6.889 1.00 78.44 93 ASN A C 1
ATOM 750 O O . ASN A 1 93 ? 21.838 14.731 -7.081 1.00 78.44 93 ASN A O 1
ATOM 754 N N . THR A 1 94 ? 20.320 16.212 -7.789 1.00 82.69 94 THR A N 1
ATOM 755 C CA . THR A 1 94 ? 20.005 15.510 -9.041 1.00 82.69 94 THR A CA 1
ATOM 756 C C . THR A 1 94 ? 21.116 15.582 -10.088 1.00 82.69 94 THR A C 1
ATOM 758 O O . THR A 1 94 ? 21.103 14.786 -11.022 1.00 82.69 94 THR A O 1
ATOM 761 N N . LYS A 1 95 ? 22.106 16.474 -9.937 1.00 80.00 95 LYS A N 1
ATOM 762 C CA . LYS A 1 95 ? 23.230 16.603 -10.888 1.00 80.00 95 LYS A CA 1
ATOM 763 C C . LYS A 1 95 ? 24.054 15.318 -11.027 1.00 80.00 95 LYS A C 1
ATOM 765 O O . LYS A 1 95 ? 24.478 14.980 -12.129 1.00 80.00 95 LYS A O 1
ATOM 770 N N . ASP A 1 96 ? 24.249 14.587 -9.931 1.00 75.12 96 ASP A N 1
ATOM 771 C CA . ASP A 1 96 ? 25.008 13.328 -9.947 1.00 75.12 96 ASP A CA 1
ATOM 772 C C . ASP A 1 96 ? 24.220 12.210 -10.655 1.00 75.12 96 ASP A C 1
ATOM 774 O O . ASP A 1 96 ? 24.794 11.362 -11.343 1.00 75.12 96 ASP A O 1
ATOM 778 N N . ILE A 1 97 ? 22.886 12.255 -10.557 1.00 81.88 97 ILE A N 1
ATOM 779 C CA . ILE A 1 97 ? 21.971 11.347 -11.260 1.00 81.88 97 ILE A CA 1
ATOM 780 C C . ILE A 1 97 ? 21.963 11.663 -12.760 1.00 81.88 97 ILE A C 1
ATOM 782 O O . ILE A 1 97 ? 22.106 10.760 -13.580 1.00 81.88 97 ILE A O 1
ATOM 786 N N . GLU A 1 98 ? 21.857 12.939 -13.128 1.00 81.94 98 GLU A N 1
ATOM 787 C CA . GLU A 1 98 ? 21.879 13.402 -14.521 1.00 81.94 98 GLU A CA 1
ATOM 788 C C . GLU A 1 98 ? 23.191 13.023 -15.228 1.00 81.94 98 GLU A C 1
ATOM 790 O O . GLU A 1 98 ? 23.175 12.496 -16.342 1.00 81.94 98 GLU A O 1
ATOM 795 N N . SER A 1 99 ? 24.326 13.205 -14.547 1.00 80.31 99 SER A N 1
ATOM 796 C CA . SER A 1 99 ? 25.649 12.786 -15.031 1.00 80.31 99 SER A CA 1
ATOM 797 C C . SER A 1 99 ? 25.735 11.270 -15.259 1.00 80.31 99 SER A C 1
ATOM 799 O O . SER A 1 99 ? 26.253 10.808 -16.282 1.00 80.31 99 SER A O 1
ATOM 801 N N . SER A 1 100 ? 25.172 10.485 -14.335 1.00 81.50 100 SER A N 1
ATOM 802 C CA . SER A 1 100 ? 25.139 9.021 -14.435 1.00 81.50 100 SER A CA 1
ATOM 803 C C . SER A 1 100 ? 24.275 8.551 -15.611 1.00 81.50 100 SER A C 1
ATOM 805 O O . SER A 1 100 ? 24.701 7.686 -16.369 1.00 81.50 100 SER A O 1
ATOM 807 N N . ILE A 1 101 ? 23.105 9.163 -15.821 1.00 82.81 101 ILE A N 1
ATOM 808 C CA . ILE A 1 101 ? 22.211 8.863 -16.954 1.00 82.81 101 ILE A CA 1
ATOM 809 C C . ILE A 1 101 ? 22.880 9.216 -18.287 1.00 82.81 101 ILE A C 1
ATOM 811 O O . ILE A 1 101 ? 22.860 8.418 -19.221 1.00 82.81 101 ILE A O 1
ATOM 815 N N . SER A 1 102 ? 23.531 10.379 -18.370 1.00 79.38 102 SER A N 1
ATOM 816 C CA . SER A 1 102 ? 24.267 10.790 -19.572 1.00 79.38 102 SER A CA 1
ATOM 817 C C . SER A 1 102 ? 25.397 9.815 -19.922 1.00 79.38 102 SER A C 1
ATOM 819 O O . SER A 1 102 ? 25.602 9.491 -21.091 1.00 79.38 102 SER A O 1
ATOM 821 N N . SER A 1 103 ? 26.099 9.299 -18.909 1.00 78.62 103 SER A N 1
ATOM 822 C CA . SER A 1 103 ? 27.173 8.315 -19.093 1.00 78.62 103 SER A CA 1
ATOM 823 C C . SER A 1 103 ? 26.655 6.956 -19.580 1.00 78.62 103 SER A C 1
ATOM 825 O O . SER A 1 103 ? 27.326 6.298 -20.372 1.00 78.62 103 SER A O 1
ATOM 827 N N . ILE A 1 104 ? 25.463 6.540 -19.137 1.00 80.25 104 ILE A N 1
ATOM 828 C CA . ILE A 1 104 ? 24.818 5.291 -19.573 1.00 80.25 104 ILE A CA 1
ATOM 829 C C . ILE A 1 104 ? 24.406 5.382 -21.045 1.00 80.25 104 ILE A C 1
ATOM 831 O O . ILE A 1 104 ? 24.743 4.490 -21.817 1.00 80.25 104 ILE A O 1
ATOM 835 N N . ASN A 1 105 ? 23.769 6.482 -21.452 1.00 77.06 105 ASN A N 1
ATOM 836 C CA . ASN A 1 105 ? 23.357 6.674 -22.846 1.00 77.06 105 ASN A CA 1
ATOM 837 C C . ASN A 1 105 ? 24.571 6.672 -23.796 1.00 77.06 105 ASN A C 1
ATOM 839 O O . ASN A 1 105 ? 24.552 6.021 -24.833 1.00 77.06 105 ASN A O 1
ATOM 843 N N . GLN A 1 106 ? 25.673 7.324 -23.400 1.00 74.88 106 GLN A N 1
ATOM 844 C CA . GLN A 1 106 ? 26.928 7.297 -24.166 1.00 74.88 106 GLN A CA 1
ATOM 845 C C . GLN A 1 106 ? 27.530 5.888 -24.281 1.00 74.88 106 GLN A C 1
ATOM 847 O O . GLN A 1 106 ? 28.182 5.570 -25.277 1.00 74.88 106 GLN A O 1
ATOM 852 N N . PHE A 1 107 ? 27.354 5.046 -23.260 1.00 82.56 107 PHE A N 1
ATOM 853 C CA . PHE A 1 107 ? 27.819 3.664 -23.290 1.00 82.56 107 PHE A CA 1
ATOM 854 C C . PHE A 1 107 ? 26.986 2.801 -24.248 1.00 82.56 107 PHE A C 1
ATOM 856 O O . PHE A 1 107 ? 27.574 2.029 -25.005 1.00 82.56 107 PHE A O 1
ATOM 863 N N . GLU A 1 108 ? 25.657 2.950 -24.244 1.00 78.44 108 GLU A N 1
ATOM 864 C CA . GLU A 1 108 ? 24.755 2.259 -25.180 1.00 78.44 108 GLU A CA 1
ATOM 865 C C . GLU A 1 108 ? 25.068 2.630 -26.634 1.00 78.44 108 GLU A C 1
ATOM 867 O O . GLU A 1 108 ? 25.317 1.737 -27.446 1.00 78.44 108 GLU A O 1
ATOM 872 N N . ASP A 1 109 ? 25.206 3.926 -26.932 1.00 80.19 109 ASP A N 1
ATOM 873 C CA . ASP A 1 109 ? 25.563 4.406 -28.273 1.00 80.19 109 ASP A CA 1
ATOM 874 C C . ASP A 1 109 ? 26.895 3.804 -28.760 1.00 80.19 109 ASP A C 1
ATOM 876 O O . ASP A 1 109 ? 27.041 3.393 -29.915 1.00 80.19 109 ASP A O 1
ATOM 880 N N . ASN A 1 110 ? 27.892 3.720 -27.873 1.00 86.69 110 ASN A N 1
ATOM 881 C CA . ASN A 1 110 ? 29.196 3.153 -28.209 1.00 86.69 110 ASN A CA 1
ATOM 882 C C . ASN A 1 110 ? 29.137 1.628 -28.406 1.00 86.69 110 ASN A C 1
ATOM 884 O O . ASN A 1 110 ? 29.849 1.087 -29.255 1.00 86.69 110 ASN A O 1
ATOM 888 N N . PHE A 1 111 ? 28.291 0.926 -27.648 1.00 88.31 111 PHE A N 1
ATOM 889 C CA . PHE A 1 111 ? 28.081 -0.511 -27.808 1.00 88.31 111 PHE A CA 1
ATOM 890 C C . PHE A 1 111 ? 27.433 -0.831 -29.159 1.00 88.31 111 PHE A C 1
ATOM 892 O O . PHE A 1 111 ? 27.942 -1.691 -29.881 1.00 88.31 111 PHE A O 1
ATOM 899 N N . ASP A 1 112 ? 26.395 -0.092 -29.546 1.00 87.75 112 ASP A N 1
ATOM 900 C CA . ASP A 1 112 ? 25.705 -0.276 -30.827 1.00 87.75 112 ASP A CA 1
ATOM 901 C C . ASP A 1 112 ? 26.641 -0.050 -32.022 1.00 87.75 112 ASP A C 1
ATOM 903 O O . ASP A 1 112 ? 26.632 -0.819 -32.989 1.00 87.75 112 ASP A O 1
ATOM 907 N N . ILE A 1 113 ? 27.526 0.951 -31.938 1.00 88.25 113 ILE A N 1
ATOM 908 C CA . ILE A 1 113 ? 28.562 1.194 -32.953 1.00 88.25 113 ILE A CA 1
ATOM 909 C C . ILE A 1 113 ? 29.525 0.003 -33.055 1.00 88.25 113 ILE A C 1
ATOM 911 O O . ILE A 1 113 ? 29.840 -0.445 -34.160 1.00 88.25 113 ILE A O 1
ATOM 915 N N . ILE A 1 114 ? 30.000 -0.527 -31.923 1.00 90.38 114 ILE A N 1
ATOM 916 C CA . ILE A 1 114 ? 30.928 -1.669 -31.902 1.00 90.38 114 ILE A CA 1
ATOM 917 C C . ILE A 1 114 ? 30.259 -2.922 -32.479 1.00 90.38 114 ILE A C 1
ATOM 919 O O . ILE A 1 114 ? 30.873 -3.619 -33.290 1.00 90.38 114 ILE A O 1
ATOM 923 N N . VAL A 1 115 ? 29.007 -3.191 -32.104 1.00 88.44 115 VAL A N 1
ATOM 924 C CA . VAL A 1 115 ? 28.235 -4.336 -32.603 1.00 88.44 115 VAL A CA 1
ATOM 925 C C . VAL A 1 115 ? 28.021 -4.232 -34.111 1.00 88.44 115 VAL A C 1
ATOM 927 O O . VAL A 1 115 ? 28.299 -5.199 -34.822 1.00 88.44 115 VAL A O 1
ATOM 930 N N . ASN A 1 116 ? 27.614 -3.066 -34.619 1.00 87.62 116 ASN A N 1
ATOM 931 C CA . ASN A 1 116 ? 27.432 -2.856 -36.058 1.00 87.62 116 ASN A CA 1
ATOM 932 C C . ASN A 1 116 ? 28.744 -3.010 -36.835 1.00 87.62 116 ASN A C 1
ATOM 934 O O . ASN A 1 116 ? 28.766 -3.658 -37.881 1.00 87.62 116 ASN A O 1
ATOM 938 N N . ASN A 1 117 ? 29.851 -2.474 -36.315 1.00 88.00 117 ASN A N 1
ATOM 939 C CA . ASN A 1 117 ? 31.166 -2.634 -36.937 1.00 88.00 117 ASN A CA 1
ATOM 940 C C . ASN A 1 117 ? 31.595 -4.104 -36.989 1.00 88.00 117 ASN A C 1
ATOM 942 O O . ASN A 1 117 ? 32.139 -4.554 -37.996 1.00 8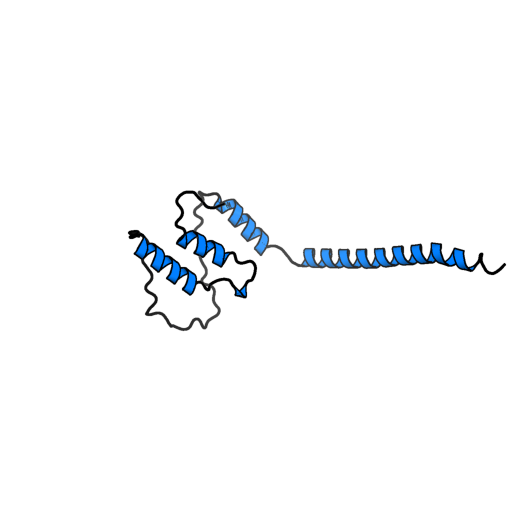8.00 117 ASN A O 1
ATOM 946 N N . MET A 1 118 ? 31.332 -4.860 -35.922 1.00 90.62 118 MET A N 1
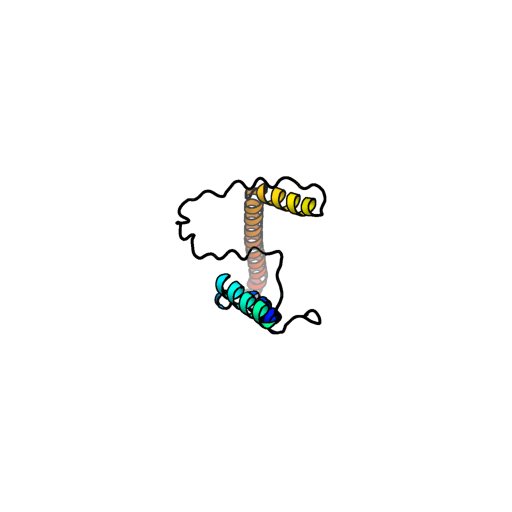ATOM 947 C CA . MET A 1 118 ? 31.642 -6.285 -35.869 1.00 90.62 118 MET A CA 1
ATOM 948 C C . MET A 1 118 ? 30.779 -7.087 -36.845 1.00 90.62 118 MET A C 1
ATOM 950 O O . MET A 1 118 ? 31.293 -7.971 -37.523 1.00 90.62 118 MET A O 1
ATOM 954 N N . PHE A 1 119 ? 29.493 -6.754 -36.966 1.00 86.50 119 PHE A N 1
ATOM 955 C CA . PHE A 1 119 ? 28.592 -7.386 -37.928 1.00 86.50 119 PHE A CA 1
ATOM 956 C C . PHE A 1 119 ? 29.058 -7.139 -39.370 1.00 86.50 119 PHE A C 1
ATOM 958 O O . PHE A 1 119 ? 29.225 -8.092 -40.124 1.00 86.50 119 PHE A O 1
ATOM 965 N N . ASN A 1 120 ? 29.375 -5.893 -39.733 1.00 84.38 120 ASN A N 1
ATOM 966 C CA . ASN A 1 120 ? 29.877 -5.565 -41.073 1.00 84.38 120 ASN A CA 1
ATOM 967 C C . ASN A 1 120 ? 31.178 -6.314 -41.398 1.00 84.38 120 ASN A C 1
ATOM 969 O O . ASN A 1 120 ? 31.313 -6.878 -42.478 1.00 84.38 120 ASN A O 1
ATOM 973 N N . PHE A 1 121 ? 32.097 -6.419 -40.432 1.00 83.19 121 PHE A N 1
ATOM 974 C CA . PHE A 1 121 ? 33.363 -7.131 -40.618 1.00 83.19 121 PHE A CA 1
ATOM 975 C C . PHE A 1 121 ? 33.189 -8.619 -40.971 1.00 83.19 121 PHE A C 1
ATOM 977 O O . PHE A 1 121 ? 33.978 -9.154 -41.741 1.00 83.19 121 PHE A O 1
ATOM 984 N N . PHE A 1 122 ? 32.169 -9.295 -40.430 1.00 80.25 122 PHE A N 1
ATOM 985 C CA . PHE A 1 122 ? 31.922 -10.712 -40.727 1.00 80.25 122 PHE A CA 1
ATOM 986 C C . PHE A 1 122 ? 31.066 -10.948 -41.970 1.00 80.25 122 PHE A C 1
ATOM 988 O O . PHE A 1 122 ? 31.202 -11.997 -42.593 1.00 80.25 122 PHE A O 1
ATOM 995 N N . TYR A 1 123 ? 30.181 -10.015 -42.324 1.00 71.12 123 TYR A N 1
ATOM 996 C CA . TYR A 1 123 ? 29.274 -10.182 -43.463 1.00 71.12 123 TYR A CA 1
ATOM 997 C C . TYR A 1 123 ? 29.859 -9.677 -44.791 1.00 71.12 123 TYR A C 1
ATOM 999 O O . TYR A 1 123 ? 29.457 -10.176 -45.842 1.00 71.12 123 TYR A O 1
ATOM 1007 N N . ASP A 1 124 ? 30.840 -8.768 -44.767 1.00 62.09 124 ASP A N 1
ATOM 1008 C CA . ASP A 1 124 ? 31.515 -8.291 -45.986 1.00 62.09 124 ASP A CA 1
ATOM 1009 C C . ASP A 1 124 ? 32.455 -9.349 -46.612 1.00 62.09 124 ASP A C 1
ATOM 1011 O O . ASP A 1 124 ? 32.712 -9.312 -47.818 1.00 62.09 124 ASP A O 1
ATOM 1015 N N . ASP A 1 125 ? 32.926 -10.339 -45.842 1.00 59.12 125 ASP A N 1
ATOM 1016 C CA . ASP A 1 125 ? 33.818 -11.406 -46.341 1.00 59.12 125 ASP A CA 1
ATOM 1017 C C . ASP A 1 125 ? 33.066 -12.496 -47.149 1.00 59.12 125 ASP A C 1
ATOM 1019 O O . ASP A 1 125 ? 33.651 -13.172 -48.002 1.00 59.12 125 ASP A O 1
ATOM 1023 N N . ASP A 1 126 ? 31.747 -12.637 -46.958 1.00 57.12 126 ASP A N 1
ATOM 1024 C CA . ASP A 1 126 ? 30.931 -13.683 -47.598 1.00 57.12 126 ASP A CA 1
ATOM 1025 C C . ASP A 1 126 ? 30.447 -13.330 -49.024 1.00 57.12 126 ASP A C 1
ATOM 1027 O O . ASP A 1 126 ? 30.060 -14.229 -49.786 1.00 57.12 126 ASP A O 1
ATOM 1031 N N . GLU A 1 127 ? 30.479 -12.054 -49.436 1.00 57.38 127 GLU A N 1
ATOM 1032 C CA . GLU A 1 127 ? 30.152 -11.653 -50.819 1.00 57.38 127 GLU A CA 1
ATOM 1033 C C . GLU A 1 127 ? 31.349 -11.759 -51.778 1.00 57.38 127 GLU A C 1
ATOM 1035 O O . GLU A 1 127 ? 31.164 -12.051 -52.965 1.00 57.38 127 GLU A O 1
ATOM 1040 N N . VAL A 1 128 ? 32.585 -11.616 -51.288 1.00 55.25 128 VAL A N 1
ATOM 1041 C CA . VAL A 1 128 ? 33.791 -11.664 -52.138 1.00 55.25 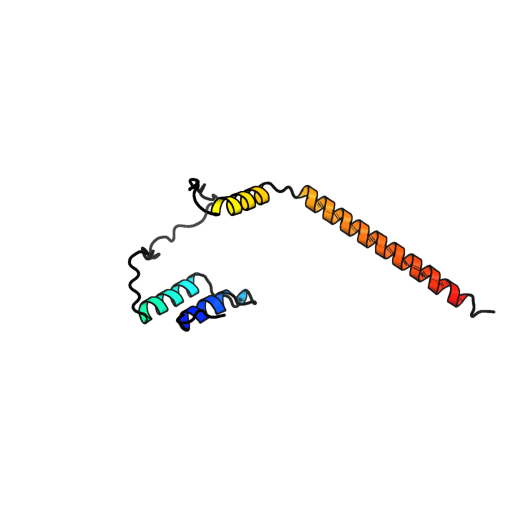128 VAL A CA 1
ATOM 1042 C C . VAL A 1 128 ? 34.136 -13.100 -52.568 1.00 55.25 128 VAL A C 1
ATOM 1044 O O . VAL A 1 128 ? 34.706 -13.309 -53.641 1.00 55.25 128 VAL A O 1
ATOM 1047 N N . ALA A 1 129 ? 33.722 -14.115 -51.802 1.00 53.69 129 ALA A N 1
ATOM 1048 C CA . ALA A 1 129 ? 33.972 -15.524 -52.120 1.00 53.69 129 ALA A CA 1
ATOM 1049 C C . ALA A 1 129 ? 32.965 -16.155 -53.109 1.00 53.69 129 ALA A C 1
ATOM 1051 O O . ALA A 1 129 ? 33.200 -17.266 -53.583 1.00 53.69 129 ALA A O 1
ATOM 1052 N N . LYS A 1 130 ? 31.854 -15.479 -53.450 1.00 54.66 130 LYS A N 1
ATOM 1053 C CA . LYS A 1 130 ? 30.817 -16.010 -54.367 1.00 54.66 130 LYS A CA 1
ATOM 1054 C C . LYS A 1 130 ? 30.932 -15.533 -55.819 1.00 54.66 130 LYS A C 1
ATOM 1056 O O . LYS A 1 130 ? 30.167 -16.002 -56.658 1.00 54.66 130 LYS A O 1
ATOM 1061 N N . GLN A 1 131 ? 31.872 -14.639 -56.137 1.00 52.62 131 GLN A N 1
ATOM 1062 C CA . GLN A 1 131 ? 32.053 -14.092 -57.493 1.00 52.62 131 GLN A CA 1
ATOM 1063 C C . GLN A 1 131 ? 33.342 -14.543 -58.208 1.00 52.62 131 GLN A C 1
ATOM 1065 O O . GLN A 1 131 ? 33.739 -13.910 -59.188 1.00 52.62 131 GLN A O 1
ATOM 1070 N N . LYS A 1 132 ? 33.998 -15.632 -57.781 1.00 39.91 132 LYS A N 1
ATOM 1071 C CA . LYS A 1 132 ? 35.183 -16.157 -58.478 1.00 39.91 132 LYS A CA 1
ATOM 1072 C C . LYS A 1 132 ? 35.129 -17.654 -58.740 1.00 39.91 132 LYS A C 1
ATOM 1074 O O . LYS A 1 132 ? 34.755 -18.399 -57.812 1.00 39.91 132 LYS A O 1
#

Secondary structure (DSSP, 8-state):
-PPTT--HHHHHHHHHHT-SSGGGSPPHHHHHHHHHHHHHHTT---SS------SS------------------TTSTHHHHHHHHHHHHT--HHHHHHHHHHHHHHHHHHHHHHHHHHHHHHTHHHHTT--

Mean predicted aligned error: 19.41 Å

Foldseek 3Di:
DDDPPDDPLVVVLVVQCPDPDPVSRDDPVVSVVSVVVVCVVVVPPPPPDPPPPPPPDPDDPPDPDDPPPPPPPPPDDPVVVVVVVVVVVVPDDCPVVVVVVVVVVVVVVVVVVVVVVVVCVVVVVVVVVPPD